Protein AF-A0A9E2VVN3-F1 (afdb_monomer)

Radius of gyration: 12.77 Å; Cα contacts (8 Å, |Δi|>4): 117; chains: 1; bounding box: 32×19×32 Å

Mean predicted aligned error: 6.6 Å

Nearest PDB structures (foldseek):
  5ked-assembly1_D  TM=6.906E-01  e=6.125E-01  Klebsiella pneumoniae
  3dsg-assembly2_B  TM=6.980E-01  e=7.351E-01  Xanthomonas campestris pv. campestris
  2ey4-assembly1_A  TM=4.488E-01  e=3.167E+00  Pyrococcus furiosus
  2rfk-assembly1_A  TM=3.962E-01  e=6.572E+00  Pyrococcus furiosus

Structure (mmCIF, N/CA/C/O backbone):
data_AF-A0A9E2VVN3-F1
#
_entry.id   AF-A0A9E2VVN3-F1
#
loop_
_atom_site.group_PDB
_atom_site.id
_atom_site.type_symbol
_atom_site.label_atom_id
_atom_site.label_alt_id
_atom_site.label_comp_id
_atom_site.label_asym_id
_atom_site.label_entity_id
_atom_site.label_seq_id
_atom_site.pdbx_PDB_ins_code
_atom_site.Cartn_x
_atom_site.Cartn_y
_atom_site.Cartn_z
_atom_site.occupancy
_atom_site.B_iso_or_equiv
_atom_site.auth_seq_id
_atom_site.auth_comp_id
_atom_site.auth_asym_id
_atom_site.auth_atom_id
_atom_site.pdbx_PDB_model_num
ATOM 1 N N . GLY A 1 1 ? 6.069 -7.240 -6.931 1.00 82.69 1 GLY A N 1
ATOM 2 C CA . GLY A 1 1 ? 6.171 -7.051 -5.464 1.00 82.69 1 GLY A CA 1
ATOM 3 C C . GLY A 1 1 ? 5.149 -6.027 -4.998 1.00 82.69 1 GLY A C 1
ATOM 4 O O . GLY A 1 1 ? 4.350 -5.585 -5.816 1.00 82.69 1 GLY A O 1
ATOM 5 N N . GLY A 1 2 ? 5.156 -5.644 -3.722 1.00 88.38 2 GLY A N 1
ATOM 6 C CA . GLY A 1 2 ? 4.244 -4.625 -3.192 1.00 88.38 2 GLY A CA 1
ATOM 7 C C . GLY A 1 2 ? 4.883 -3.789 -2.090 1.00 88.38 2 GLY A C 1
ATOM 8 O O . GLY A 1 2 ? 5.956 -4.133 -1.594 1.00 88.38 2 GLY A O 1
ATOM 9 N N . MET A 1 3 ? 4.225 -2.694 -1.725 1.00 90.25 3 MET A N 1
ATOM 10 C CA . MET A 1 3 ? 4.677 -1.769 -0.688 1.00 90.25 3 MET A CA 1
ATOM 11 C C . MET A 1 3 ? 3.520 -1.439 0.246 1.00 90.25 3 MET A C 1
ATOM 13 O O . MET A 1 3 ? 2.380 -1.300 -0.188 1.00 90.25 3 MET A O 1
ATOM 17 N N . LEU A 1 4 ? 3.823 -1.315 1.534 1.00 92.75 4 LEU A N 1
ATOM 18 C CA . LEU A 1 4 ? 2.896 -0.803 2.531 1.00 92.75 4 LEU A CA 1
ATOM 19 C C . LEU A 1 4 ? 3.299 0.629 2.860 1.00 92.75 4 LEU A C 1
ATOM 21 O O . LEU A 1 4 ? 4.441 0.863 3.256 1.00 92.75 4 LEU A O 1
ATOM 25 N N . VAL A 1 5 ? 2.369 1.567 2.709 1.00 92.00 5 VAL A N 1
ATOM 26 C CA . VAL A 1 5 ? 2.595 2.976 3.050 1.00 92.00 5 VAL A CA 1
ATOM 27 C C . VAL A 1 5 ? 1.606 3.436 4.114 1.00 92.00 5 VAL A C 1
ATOM 29 O O . VAL A 1 5 ? 0.472 2.957 4.180 1.00 92.00 5 VAL A O 1
ATOM 32 N N . LEU A 1 6 ? 2.053 4.360 4.962 1.00 92.50 6 LEU A N 1
ATOM 33 C CA . LEU A 1 6 ? 1.208 5.061 5.922 1.00 92.50 6 LEU A CA 1
ATOM 34 C C . LEU A 1 6 ? 0.809 6.409 5.314 1.00 92.50 6 LEU A C 1
ATOM 36 O O . LEU A 1 6 ? 1.682 7.173 4.906 1.00 92.50 6 LEU A O 1
ATOM 40 N N . MET A 1 7 ? -0.488 6.696 5.244 1.00 90.88 7 MET A N 1
ATOM 41 C CA . MET A 1 7 ? -1.019 7.933 4.658 1.00 90.88 7 MET A CA 1
ATOM 42 C C . MET A 1 7 ? -2.040 8.575 5.594 1.00 90.88 7 MET A C 1
ATOM 44 O O . MET A 1 7 ? -2.750 7.873 6.302 1.00 90.88 7 MET A O 1
ATOM 48 N N . GLU A 1 8 ? -2.161 9.900 5.598 1.00 89.19 8 GLU A N 1
ATOM 49 C CA . GLU A 1 8 ? -3.199 10.582 6.393 1.00 89.19 8 GLU A CA 1
ATOM 50 C C . GLU A 1 8 ? -4.613 10.333 5.849 1.00 89.19 8 GLU A C 1
ATOM 52 O O . GLU A 1 8 ? -5.579 10.275 6.609 1.00 89.19 8 GLU A O 1
ATOM 57 N N . GLN A 1 9 ? -4.724 10.123 4.536 1.00 86.69 9 GLN A N 1
ATOM 58 C CA . GLN A 1 9 ? -5.965 9.832 3.826 1.00 86.69 9 GLN A CA 1
ATOM 59 C C . GLN A 1 9 ? -5.836 8.538 3.020 1.00 86.69 9 GLN A C 1
ATOM 61 O O . GLN A 1 9 ? -4.757 8.224 2.517 1.00 86.69 9 GLN A O 1
ATOM 66 N N . ALA A 1 10 ? -6.937 7.797 2.896 1.00 86.75 10 ALA A N 1
ATOM 67 C CA . ALA A 1 10 ? -7.007 6.622 2.038 1.00 86.75 10 ALA A CA 1
ATOM 68 C C . ALA A 1 10 ? -7.347 7.045 0.602 1.00 86.75 10 ALA A C 1
ATOM 70 O O . ALA A 1 10 ? -8.409 7.634 0.403 1.00 86.75 10 ALA A O 1
ATOM 71 N N . PRO A 1 11 ? -6.488 6.742 -0.384 1.00 90.75 11 PRO A N 1
ATOM 72 C CA . PRO A 1 11 ? -6.886 6.752 -1.785 1.00 90.75 11 PRO A CA 1
ATOM 73 C C . PRO A 1 11 ? -7.886 5.619 -2.061 1.00 90.75 11 PRO A C 1
ATOM 75 O O . PRO A 1 11 ? -7.991 4.667 -1.276 1.00 90.75 11 PRO A O 1
ATOM 78 N N . ASP A 1 12 ? -8.589 5.705 -3.186 1.00 93.88 12 ASP A N 1
ATOM 79 C CA . ASP A 1 12 ? -9.570 4.692 -3.570 1.00 93.88 12 ASP A CA 1
ATOM 80 C C . ASP A 1 12 ? -8.889 3.366 -3.937 1.00 93.88 12 ASP A C 1
ATOM 82 O O . ASP A 1 12 ? -7.759 3.325 -4.430 1.00 93.88 12 ASP A O 1
ATOM 86 N N . VAL A 1 13 ? -9.585 2.254 -3.694 1.00 92.94 13 VAL A N 1
ATOM 87 C CA . VAL A 1 13 ? -9.123 0.934 -4.146 1.00 92.94 13 VAL A CA 1
ATOM 88 C C . VAL A 1 13 ? -9.138 0.892 -5.677 1.00 92.94 13 VAL A C 1
ATOM 90 O O . VAL A 1 13 ? -9.979 1.519 -6.313 1.00 92.94 13 VAL A O 1
ATOM 93 N N . ASP A 1 14 ? -8.170 0.184 -6.256 1.00 93.50 14 ASP A N 1
ATOM 94 C CA . ASP A 1 14 ? -7.869 0.091 -7.689 1.00 93.50 14 ASP A CA 1
ATOM 95 C C . ASP A 1 14 ? -7.352 1.408 -8.320 1.00 93.50 14 ASP A C 1
ATOM 97 O O . ASP A 1 14 ? -7.051 1.464 -9.515 1.00 93.50 14 ASP A O 1
ATOM 101 N N . GLN A 1 15 ? -7.153 2.470 -7.524 1.00 93.81 15 GLN A N 1
ATOM 102 C CA . GLN A 1 15 ? -6.505 3.699 -7.984 1.00 93.81 15 GLN A CA 1
ATOM 103 C C . GLN A 1 15 ? -5.018 3.461 -8.291 1.00 93.81 15 GLN A C 1
ATOM 105 O O . GLN A 1 15 ? -4.289 2.850 -7.506 1.00 93.81 15 GLN A O 1
ATOM 110 N N . VAL A 1 16 ? -4.538 4.016 -9.408 1.00 93.31 16 VAL A N 1
ATOM 111 C CA . VAL A 1 16 ? -3.116 4.002 -9.781 1.00 93.31 16 VAL A CA 1
ATOM 112 C C . VAL A 1 16 ? -2.415 5.252 -9.249 1.00 93.31 16 VAL A C 1
ATOM 114 O O . VAL A 1 16 ? -2.848 6.380 -9.488 1.00 93.31 16 VAL A O 1
ATOM 117 N N . LEU A 1 17 ? -1.303 5.047 -8.547 1.00 91.00 17 LEU A N 1
ATOM 118 C CA . 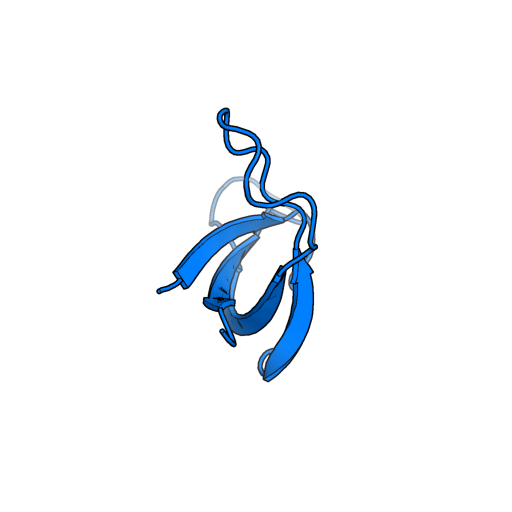LEU A 1 17 ? -0.475 6.079 -7.935 1.00 91.00 17 LEU A CA 1
ATOM 119 C C . LEU A 1 17 ? 0.937 6.061 -8.519 1.00 91.00 17 LEU A C 1
ATOM 121 O O . LEU A 1 17 ? 1.516 5.006 -8.777 1.00 91.00 17 LEU A O 1
ATOM 125 N N . LYS A 1 18 ? 1.519 7.252 -8.668 1.00 90.69 18 LYS A N 1
ATOM 126 C CA . LYS A 1 18 ? 2.931 7.436 -9.005 1.00 90.69 18 LYS A CA 1
ATOM 127 C C . LYS A 1 18 ? 3.741 7.516 -7.711 1.00 90.69 18 LYS A C 1
ATOM 129 O O . LYS A 1 18 ? 3.622 8.493 -6.974 1.00 90.69 18 LYS A O 1
ATOM 134 N N . VAL A 1 19 ? 4.544 6.493 -7.431 1.00 86.12 19 VAL A N 1
ATOM 135 C CA . VAL A 1 19 ? 5.288 6.349 -6.173 1.00 86.12 19 VAL A CA 1
ATOM 136 C C . VAL A 1 19 ? 6.767 6.647 -6.398 1.00 86.12 19 VAL A C 1
ATOM 138 O O . VAL A 1 19 ? 7.405 6.07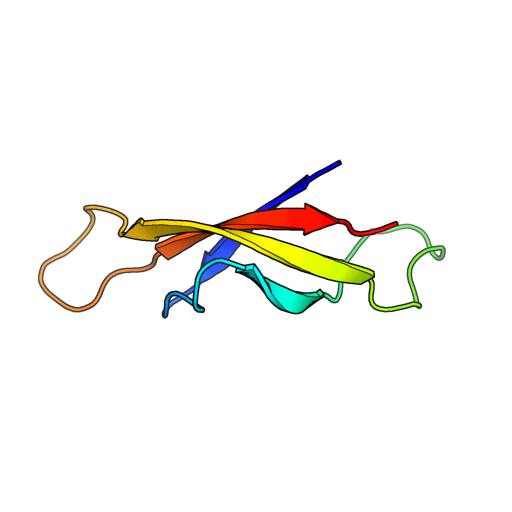3 -7.278 1.00 86.12 19 VAL A O 1
ATOM 141 N N . TYR A 1 20 ? 7.319 7.531 -5.572 1.00 84.38 20 TYR A N 1
ATOM 142 C CA . TYR A 1 20 ? 8.744 7.844 -5.541 1.00 84.38 20 TYR A CA 1
ATOM 143 C C . TYR A 1 20 ? 9.378 7.083 -4.377 1.00 84.38 20 TYR A C 1
ATOM 145 O O . TYR A 1 20 ? 9.083 7.374 -3.218 1.00 84.38 20 TYR A O 1
ATOM 153 N N . VAL A 1 21 ? 10.206 6.081 -4.676 1.00 76.88 21 VAL A N 1
ATOM 154 C CA . VAL A 1 21 ? 10.824 5.230 -3.652 1.00 76.88 21 VAL A CA 1
ATOM 155 C C . VAL A 1 21 ? 12.231 5.750 -3.340 1.00 76.88 21 VAL A C 1
ATOM 157 O O . VAL A 1 21 ? 13.075 5.763 -4.235 1.00 76.88 21 VAL A O 1
ATOM 160 N N . PRO A 1 22 ? 12.526 6.159 -2.093 1.00 70.00 22 PRO A N 1
ATOM 161 C CA . PRO A 1 22 ? 13.857 6.611 -1.707 1.00 70.00 22 PRO A CA 1
ATOM 162 C C . PRO A 1 22 ? 14.764 5.399 -1.441 1.00 70.00 22 PRO A C 1
ATOM 164 O O . PRO A 1 22 ? 15.084 5.080 -0.298 1.00 70.00 22 PRO A O 1
ATOM 167 N N . THR A 1 23 ? 15.140 4.655 -2.482 1.00 65.62 23 THR A N 1
ATOM 168 C CA . THR A 1 23 ? 16.133 3.575 -2.355 1.00 65.62 23 THR A CA 1
ATOM 169 C C . THR A 1 23 ? 17.564 4.133 -2.407 1.00 65.62 23 THR A C 1
ATOM 171 O O . THR A 1 23 ? 17.840 4.940 -3.293 1.00 65.62 23 THR A O 1
ATOM 174 N N . PRO A 1 24 ? 18.503 3.691 -1.536 1.00 59.19 24 PRO A N 1
ATOM 175 C CA . PRO A 1 24 ? 19.847 4.285 -1.402 1.00 59.19 24 PRO A CA 1
ATOM 176 C C . PRO A 1 24 ? 20.801 4.093 -2.593 1.00 59.19 24 PRO A C 1
ATOM 178 O O . PRO A 1 24 ? 21.950 4.517 -2.524 1.00 59.19 24 PRO A O 1
ATOM 181 N N . VAL A 1 25 ? 20.374 3.418 -3.661 1.00 51.31 25 VAL A N 1
ATOM 182 C CA . VAL A 1 25 ? 21.239 3.019 -4.777 1.00 51.31 25 VAL A CA 1
ATOM 183 C C . VAL A 1 25 ? 20.530 3.394 -6.075 1.00 51.31 25 VAL A C 1
ATOM 185 O O . VAL A 1 25 ? 19.634 2.672 -6.494 1.00 51.31 25 VAL A O 1
ATOM 188 N N . THR A 1 26 ? 20.841 4.581 -6.605 1.00 51.91 26 THR A N 1
ATOM 189 C CA . THR A 1 26 ? 20.935 5.012 -8.027 1.00 51.91 26 THR A CA 1
ATOM 190 C C . THR A 1 26 ? 20.070 4.398 -9.156 1.00 51.91 26 THR A C 1
ATOM 192 O O . THR A 1 26 ? 20.317 4.716 -10.312 1.00 51.91 26 THR A O 1
ATOM 195 N N . VAL A 1 27 ? 19.056 3.562 -8.915 1.00 52.25 27 VAL A N 1
ATOM 196 C CA . VAL A 1 27 ? 18.425 2.731 -9.968 1.00 52.25 27 VAL A CA 1
ATOM 197 C C . VAL A 1 27 ? 16.912 2.938 -10.108 1.00 52.25 27 VAL A C 1
ATOM 199 O O . VAL A 1 27 ? 16.326 2.489 -11.086 1.00 52.25 27 VAL A O 1
ATOM 202 N N . ALA A 1 28 ? 16.258 3.696 -9.228 1.00 54.19 28 ALA A N 1
ATOM 203 C CA . ALA A 1 28 ? 14.848 4.050 -9.415 1.00 54.19 28 ALA A CA 1
ATOM 204 C C . ALA A 1 28 ? 14.636 5.569 -9.442 1.00 54.19 28 ALA A C 1
ATOM 206 O O . ALA A 1 28 ? 13.840 6.116 -8.689 1.00 54.19 28 ALA A O 1
ATOM 207 N N . GLU A 1 29 ? 15.342 6.269 -10.336 1.00 54.66 29 GLU A N 1
ATOM 208 C CA . GLU A 1 29 ? 14.967 7.645 -10.711 1.00 54.66 29 GLU A CA 1
ATOM 209 C C . GLU A 1 29 ? 13.588 7.690 -11.390 1.00 54.6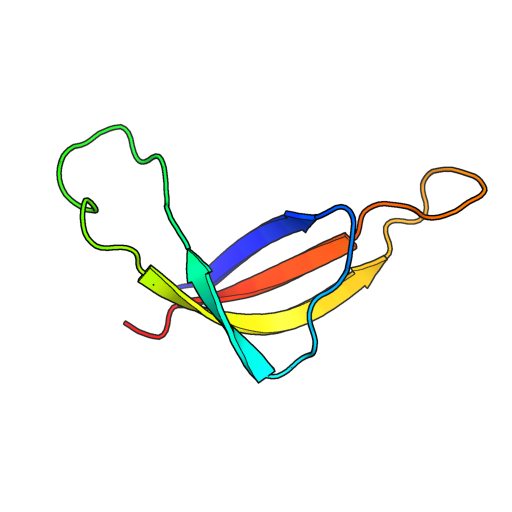6 29 GLU A C 1
ATOM 211 O O . GLU A 1 29 ? 12.923 8.725 -11.407 1.00 54.66 29 GLU A O 1
ATOM 216 N N . THR A 1 30 ? 13.145 6.554 -11.942 1.00 60.28 30 THR A N 1
ATOM 217 C CA . THR A 1 30 ? 11.834 6.426 -12.573 1.00 60.28 30 THR A CA 1
ATOM 218 C C . THR A 1 30 ? 10.775 6.184 -11.501 1.00 60.28 30 THR A C 1
ATOM 220 O O . THR A 1 30 ? 10.830 5.166 -10.811 1.00 60.28 30 THR A O 1
ATOM 223 N N . PRO A 1 31 ? 9.786 7.078 -11.359 1.00 67.50 31 PRO A N 1
ATOM 224 C CA . PRO A 1 31 ? 8.702 6.878 -10.411 1.00 67.50 31 PRO A CA 1
ATOM 225 C C . PRO A 1 31 ? 7.885 5.650 -10.812 1.00 67.50 31 PRO A C 1
ATOM 227 O O . PRO A 1 31 ? 7.441 5.544 -11.957 1.00 67.50 31 PRO A O 1
ATOM 230 N N . THR A 1 32 ? 7.678 4.732 -9.875 1.00 82.50 32 THR A N 1
ATOM 231 C CA . THR A 1 32 ? 7.000 3.464 -10.147 1.00 82.50 32 THR A CA 1
ATOM 232 C C . THR A 1 32 ? 5.493 3.647 -10.053 1.00 82.50 32 THR A C 1
ATOM 234 O O . THR A 1 32 ? 4.985 4.228 -9.092 1.00 82.50 32 THR A O 1
ATOM 237 N N . LEU A 1 33 ? 4.761 3.125 -11.037 1.00 89.88 33 LEU A N 1
ATOM 238 C CA . LEU A 1 33 ? 3.306 3.041 -10.957 1.00 89.88 33 LEU A CA 1
ATOM 239 C C . LEU A 1 33 ? 2.900 1.886 -10.042 1.00 89.88 33 LEU A C 1
ATOM 241 O O . LEU A 1 33 ? 3.368 0.752 -10.200 1.00 89.88 33 LEU A O 1
ATOM 245 N N . ALA A 1 34 ? 2.024 2.182 -9.089 1.00 92.38 34 ALA A N 1
ATOM 246 C CA . ALA A 1 34 ? 1.488 1.198 -8.169 1.00 92.38 34 ALA A CA 1
ATOM 247 C C . ALA A 1 34 ? -0.023 1.352 -8.007 1.00 92.38 34 ALA A C 1
ATOM 249 O O . ALA A 1 34 ? -0.541 2.459 -7.922 1.00 92.38 34 ALA A O 1
ATOM 250 N N . GLU A 1 35 ? -0.720 0.229 -7.940 1.00 94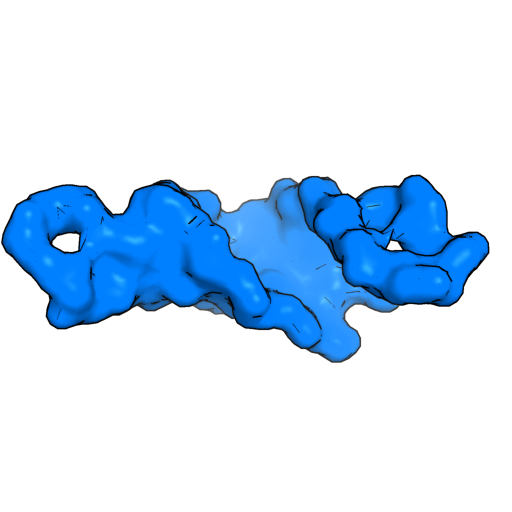.81 35 GLU A N 1
ATOM 251 C CA . GLU A 1 35 ? -2.167 0.161 -7.765 1.00 94.81 35 GLU A CA 1
ATOM 252 C C . GLU A 1 35 ? -2.512 -0.039 -6.285 1.00 94.81 35 GLU A C 1
ATOM 254 O O . GLU A 1 35 ? -1.906 -0.880 -5.607 1.00 94.81 35 GLU A O 1
ATOM 259 N N . VAL A 1 36 ? -3.496 0.702 -5.781 1.00 96.00 36 VAL A N 1
ATOM 260 C CA . VAL A 1 36 ? -4.034 0.504 -4.432 1.00 96.00 36 VAL A CA 1
ATOM 261 C C . VAL A 1 36 ? -4.873 -0.763 -4.412 1.00 96.00 36 VAL A C 1
ATOM 263 O O . VAL A 1 36 ? -5.877 -0.867 -5.101 1.00 96.00 36 VAL A O 1
ATOM 266 N N . ARG A 1 37 ? -4.494 -1.742 -3.592 1.00 96.56 37 ARG A N 1
ATOM 267 C CA . ARG A 1 37 ? -5.245 -3.005 -3.473 1.00 96.56 37 ARG A CA 1
ATOM 268 C C . ARG A 1 37 ? -6.098 -3.079 -2.218 1.00 96.56 37 ARG A C 1
ATOM 270 O O . ARG A 1 37 ? -7.053 -3.847 -2.183 1.00 96.56 37 ARG A O 1
ATOM 277 N N . TRP A 1 38 ? -5.747 -2.317 -1.187 1.00 96.25 38 TRP A N 1
ATOM 278 C CA . TRP A 1 38 ? -6.547 -2.169 0.024 1.00 96.25 38 TRP A CA 1
ATOM 279 C C . TRP A 1 38 ? -6.089 -0.946 0.821 1.00 96.25 38 TRP A C 1
ATOM 281 O O . TRP A 1 38 ? -4.914 -0.579 0.795 1.00 96.25 38 TRP A O 1
ATOM 291 N N . ALA A 1 39 ? -7.010 -0.362 1.583 1.00 94.25 39 ALA A N 1
ATOM 292 C CA . ALA A 1 39 ? -6.715 0.656 2.580 1.00 94.25 39 ALA A CA 1
ATOM 293 C C . ALA A 1 39 ? -7.401 0.282 3.896 1.00 94.25 39 ALA A C 1
ATOM 295 O O . ALA A 1 39 ? -8.568 -0.111 3.919 1.00 94.25 39 ALA A O 1
ATOM 296 N N . ARG A 1 40 ? -6.674 0.382 5.009 1.00 93.19 40 ARG A N 1
ATOM 297 C CA . ARG A 1 40 ? -7.199 0.101 6.345 1.00 93.19 40 ARG A CA 1
ATOM 298 C C . ARG A 1 40 ? -6.851 1.235 7.284 1.00 93.19 40 ARG A C 1
ATOM 300 O O . ARG A 1 40 ? -5.681 1.542 7.494 1.00 93.19 40 ARG A O 1
ATOM 307 N N . ARG A 1 41 ? -7.874 1.812 7.905 1.00 91.44 41 ARG A N 1
ATOM 308 C CA . ARG A 1 41 ? -7.682 2.812 8.950 1.00 91.44 41 ARG A CA 1
ATOM 309 C C . ARG A 1 41 ? -6.977 2.195 10.156 1.00 91.44 41 ARG A C 1
ATOM 311 O O . ARG A 1 41 ? -7.363 1.121 10.626 1.00 91.44 41 ARG A O 1
ATOM 318 N N . VAL A 1 42 ? -5.977 2.893 10.674 1.00 90.75 42 VAL A N 1
ATOM 319 C CA . VAL A 1 42 ? -5.268 2.493 11.885 1.00 90.75 42 VAL A CA 1
ATOM 320 C C . VAL A 1 42 ? -6.092 2.897 13.115 1.00 90.75 42 VAL A C 1
ATOM 322 O O . VAL A 1 42 ? -6.528 4.048 13.208 1.00 90.75 42 VAL A O 1
ATOM 325 N N . PRO A 1 43 ? -6.323 1.988 14.079 1.00 83.94 43 PRO A N 1
ATOM 326 C CA . PRO A 1 43 ? -7.166 2.253 15.242 1.00 83.94 43 PRO A CA 1
ATOM 327 C C . PRO A 1 43 ? -6.412 2.998 16.364 1.00 83.94 43 PRO A C 1
ATOM 329 O O . PRO A 1 43 ? -6.583 2.679 17.538 1.00 83.94 43 PRO A O 1
ATOM 332 N N . PHE A 1 44 ? -5.571 3.982 16.024 1.00 77.56 44 PHE A N 1
ATOM 333 C CA . PHE A 1 44 ? -4.893 4.839 17.004 1.00 77.56 44 PHE A CA 1
ATOM 334 C C . PHE A 1 44 ? -5.505 6.250 16.988 1.00 77.56 44 PHE A C 1
ATOM 336 O O . PHE A 1 44 ? -5.551 6.898 15.945 1.00 77.56 44 PHE A O 1
ATOM 343 N N . GLY A 1 45 ? -5.964 6.724 18.153 1.00 65.88 45 GLY A N 1
ATOM 344 C CA . GLY A 1 45 ? -6.491 8.082 18.362 1.00 65.88 45 GLY A CA 1
ATOM 345 C C . GLY A 1 45 ? -8.006 8.258 18.148 1.00 65.88 45 GLY A C 1
ATOM 346 O O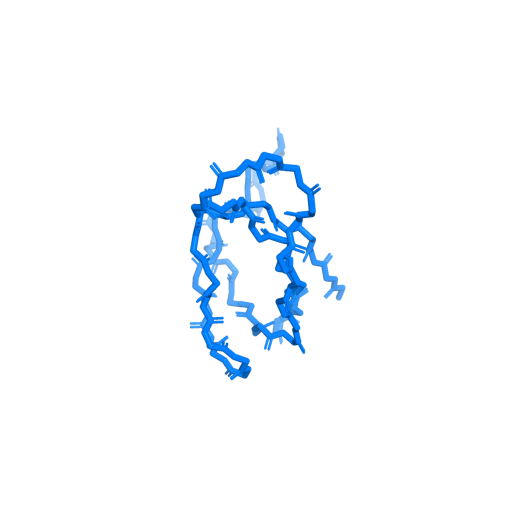 . GLY A 1 45 ? -8.668 7.470 17.472 1.00 65.88 45 GLY A O 1
ATOM 347 N N . LYS A 1 46 ? -8.570 9.320 18.746 1.00 66.44 46 LYS A N 1
ATOM 348 C CA . LYS A 1 46 ? -9.940 9.808 18.488 1.00 66.44 46 LYS A CA 1
ATOM 349 C C . LYS A 1 46 ? -9.865 10.875 17.382 1.00 66.44 46 LYS A C 1
ATOM 351 O O . LYS A 1 46 ? -9.248 11.905 17.618 1.00 66.44 46 LYS A O 1
ATOM 356 N N . GLY A 1 47 ? -10.457 10.658 16.201 1.00 73.50 47 GLY A N 1
ATOM 357 C CA . GLY A 1 47 ? -10.44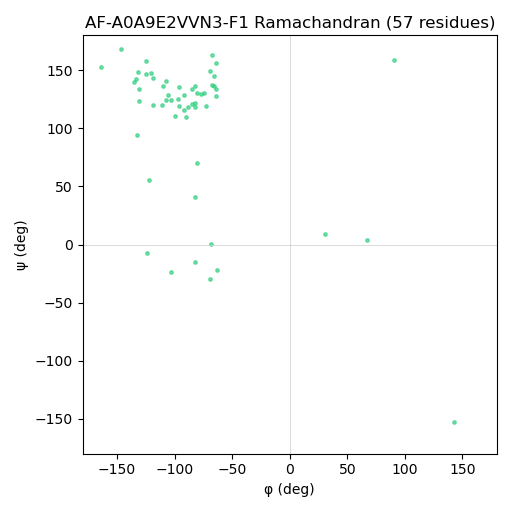7 11.650 15.100 1.00 73.50 47 GLY A CA 1
ATOM 358 C C . GLY A 1 47 ? -10.315 11.049 13.697 1.00 73.50 47 GLY A C 1
ATOM 359 O O . GLY A 1 47 ? -10.727 9.909 13.497 1.00 73.50 47 GLY A O 1
ATOM 360 N N . SER A 1 48 ? -9.756 11.786 12.728 1.00 71.94 48 SER A N 1
ATOM 361 C CA . SER A 1 48 ? -9.157 11.198 11.519 1.00 71.94 48 SER A CA 1
ATOM 362 C C . SER A 1 48 ? -7.812 10.579 11.910 1.00 71.94 48 SER A C 1
ATOM 364 O O . SER A 1 48 ? -7.034 11.178 12.645 1.00 71.94 48 SER A O 1
ATOM 366 N N . GLY A 1 49 ? -7.581 9.332 11.511 1.00 75.88 49 GLY A N 1
ATOM 367 C CA . GLY A 1 49 ? -6.362 8.592 11.839 1.00 75.88 49 GLY A CA 1
ATOM 368 C C . GLY A 1 49 ? -5.706 8.090 10.562 1.00 75.88 49 GLY A C 1
ATOM 369 O O . GLY A 1 49 ? -6.404 7.957 9.553 1.00 75.88 49 GLY A O 1
ATOM 370 N N . PRO A 1 50 ? -4.397 7.805 10.590 1.00 90.06 50 PRO A N 1
ATOM 371 C CA . PRO A 1 50 ? -3.686 7.397 9.396 1.00 90.06 50 PRO A CA 1
ATOM 372 C C . PRO A 1 50 ? -4.217 6.057 8.874 1.00 90.06 50 PRO A C 1
ATOM 374 O O . PRO A 1 50 ? -4.785 5.241 9.607 1.00 90.06 50 PRO A O 1
ATOM 377 N N . TYR A 1 51 ? -4.014 5.827 7.588 1.00 93.19 51 TYR A N 1
ATOM 378 C CA . TYR A 1 51 ? -4.3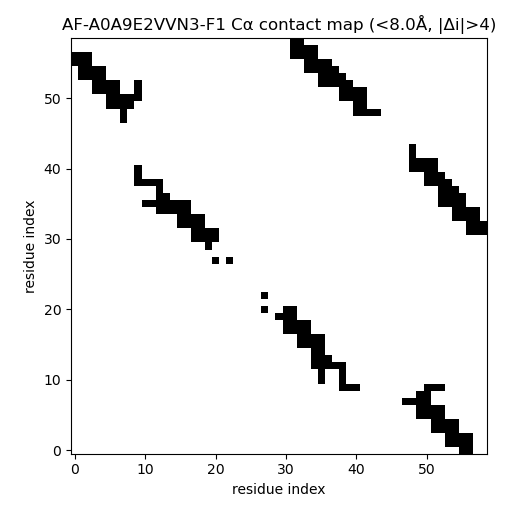75 4.625 6.866 1.00 93.19 51 TYR A CA 1
ATOM 379 C C . TYR A 1 51 ? -3.116 3.862 6.491 1.00 93.19 51 TYR A C 1
ATOM 381 O O . TYR A 1 51 ? -2.136 4.430 6.012 1.00 93.19 51 TYR A O 1
ATOM 389 N N . LEU A 1 52 ? -3.172 2.554 6.688 1.00 94.75 52 LEU A N 1
ATOM 390 C CA . LEU A 1 52 ? -2.277 1.612 6.044 1.00 94.75 52 LEU A CA 1
ATOM 391 C C . LEU A 1 52 ? -2.822 1.333 4.648 1.00 94.75 52 LEU A C 1
ATOM 393 O O . LEU A 1 52 ? -3.960 0.881 4.518 1.00 94.75 52 LEU A O 1
ATOM 397 N N . VAL A 1 53 ? -2.023 1.606 3.623 1.00 95.38 53 VAL A N 1
ATOM 398 C CA . VAL A 1 53 ? -2.406 1.434 2.220 1.00 95.38 53 VAL A CA 1
ATOM 399 C C . VAL A 1 53 ? -1.472 0.419 1.576 1.00 95.38 53 VAL A C 1
ATOM 401 O O . VAL A 1 53 ? -0.251 0.597 1.553 1.00 95.38 53 VAL A O 1
ATOM 404 N N . GLY A 1 54 ? -2.053 -0.673 1.087 1.00 95.62 54 GLY A N 1
ATOM 405 C CA . GLY A 1 54 ? -1.341 -1.728 0.383 1.00 95.62 54 GLY A CA 1
ATOM 406 C C . GLY A 1 54 ? -1.270 -1.437 -1.108 1.00 95.62 54 GLY A C 1
ATOM 407 O O . GLY A 1 54 ? -2.300 -1.384 -1.782 1.00 95.62 54 GLY A O 1
ATOM 408 N N . LEU A 1 55 ? -0.051 -1.295 -1.617 1.00 94.44 55 LEU A N 1
ATOM 409 C CA . LEU A 1 55 ? 0.243 -0.996 -3.011 1.00 94.44 55 LEU A CA 1
ATOM 410 C C . LEU A 1 55 ? 0.818 -2.220 -3.723 1.00 94.44 55 LEU A C 1
ATOM 412 O O . LEU A 1 55 ? 1.668 -2.934 -3.180 1.00 94.44 55 LEU A O 1
ATOM 416 N N . LYS A 1 56 ? 0.405 -2.426 -4.970 1.00 93.38 56 LYS A N 1
ATOM 417 C CA . LYS A 1 56 ? 0.969 -3.423 -5.883 1.00 93.38 56 LYS A CA 1
ATOM 418 C C . LYS A 1 56 ? 1.713 -2.703 -7.000 1.00 93.38 56 LYS A C 1
ATOM 420 O O . LYS A 1 56 ? 1.101 -1.938 -7.735 1.00 93.38 56 LYS A O 1
ATOM 425 N N . PHE A 1 57 ? 3.012 -2.959 -7.147 1.00 90.00 57 PHE A N 1
ATOM 426 C CA . PHE A 1 57 ? 3.765 -2.420 -8.281 1.00 90.00 57 PHE A CA 1
ATOM 427 C C . PHE A 1 57 ? 3.256 -3.031 -9.586 1.00 90.00 57 PHE A C 1
ATOM 429 O O . PHE A 1 57 ? 3.002 -4.238 -9.648 1.00 90.00 57 PHE A O 1
ATOM 436 N N . MET A 1 58 ? 3.094 -2.194 -10.607 1.00 86.56 58 MET A N 1
ATOM 437 C CA . MET A 1 58 ? 2.623 -2.630 -11.923 1.00 86.56 58 MET A CA 1
ATOM 438 C C . MET A 1 58 ? 3.744 -3.209 -12.801 1.00 86.56 58 MET A C 1
ATOM 440 O O . MET A 1 58 ? 3.435 -3.878 -13.784 1.00 86.56 58 MET A O 1
ATOM 444 N N . PHE A 1 59 ? 5.012 -2.989 -12.434 1.00 74.81 59 PHE A N 1
ATOM 445 C CA . PHE A 1 59 ? 6.208 -3.411 -13.168 1.00 74.81 59 PHE A CA 1
ATOM 446 C C . PHE A 1 59 ? 7.264 -3.965 -12.208 1.00 74.81 59 PHE A C 1
ATOM 448 O O . PHE A 1 59 ? 7.342 -3.450 -11.064 1.00 74.81 59 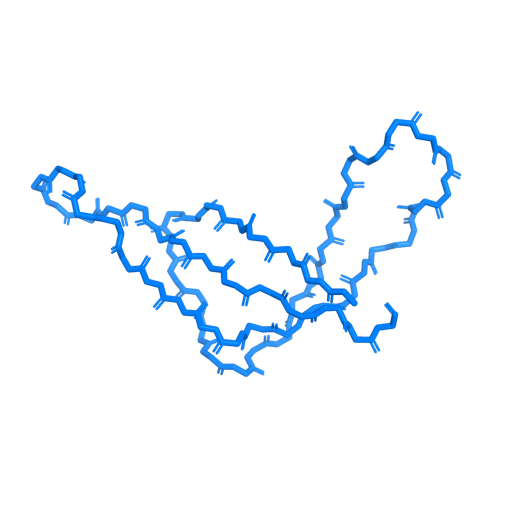PHE A O 1
#

Solvent-accessible surface area (backbone atoms only — not comparable to full-atom values): 3688 Å² total; p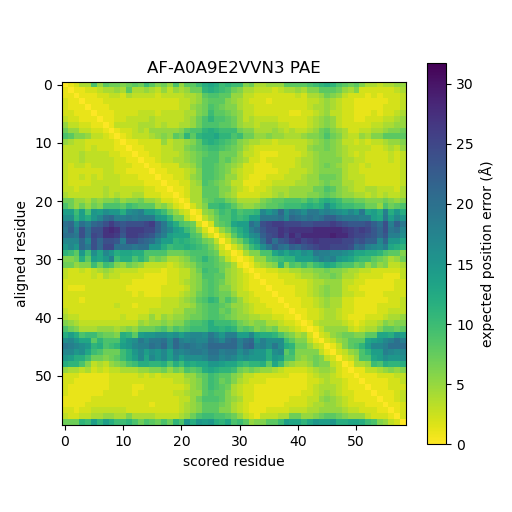er-residue (Å²): 109,69,51,80,45,82,33,76,63,72,73,60,70,72,40,79,42,83,41,80,66,93,64,97,62,96,76,58,87,65,63,43,51,25,32,25,75,43,66,43,74,45,95,61,82,92,76,92,39,43,16,44,34,38,31,35,47,75,120

Foldseek 3Di:
DKDKDKALDDDDAQDKDFADDPDPDDDPPDGFIWGFHDWDFDPDDDDRGIITTMIDTPD

Secondary structure (DSSP, 8-state):
-EEEEEESSPPPTT-EEEE----SSSS--SPEEEEEEEEEE---SSSS--EEEEEEE--

Sequence (59 aa):
GGMLVLMEQAPDVDQVLKVYVPTPVTVAETPTLAEVRWARRVPFGKGSGPYLVGLKFMF

pLDDT: mean 83.18, std 13.4, range [51.31, 96.56]